Protein AF-A0A6D2G902-F1 (afdb_monomer_lite)

InterPro domains:
  IPR020489 Uncharacterised protein family YejG [NF008811] (1-73)
  IPR020489 Uncharacterised protein family YejG [PF13989] (1-68)

Secondary structure (DSSP, 8-state):
-EEE--SS-THHHHHHHHHHHHHHHTTT--EEEEEETTEEEEEE-STTHHHHHHHHHHTT----EESS-----

pLDDT: mean 75.18, std 13.13, range [41.0, 89.19]

Foldseek 3Di:
DKFFQPDDWDPVQVVVQVVLCVQCVVVVWHKDWDDDPNTIMIDTDPVCVVVSQVSCVVVVRPGGDDPDPPPPD

Radius of gyration: 11.3 Å; chains: 1; bounding box: 35×21×27 Å

Sequence (73 aa):
MALKLLSPAGDSAWSVMHKLSQALSDIEVPCSVLECEGEPCLFVNRQDEFAATCRLKNFGVAIAEPFSNYNPF

Organism: NCBI:txid59202

Structure (mmCIF, N/CA/C/O backbone):
data_AF-A0A6D2G902-F1
#
_entry.id   AF-A0A6D2G902-F1
#
loop_
_atom_site.group_PDB
_atom_site.id
_atom_site.type_symbol
_atom_site.label_atom_id
_atom_site.label_alt_id
_atom_site.label_comp_id
_atom_site.label_asym_id
_atom_site.label_entity_id
_atom_site.label_seq_id
_atom_site.pdbx_PDB_ins_code
_atom_site.Cartn_x
_atom_site.Cartn_y
_atom_site.Cartn_z
_atom_site.occupancy
_atom_site.B_iso_or_equiv
_atom_site.auth_seq_id
_atom_site.auth_comp_id
_atom_site.auth_asym_id
_atom_site.auth_atom_id
_atom_site.pdbx_PDB_model_num
ATOM 1 N N . MET A 1 1 ? 6.743 -3.401 4.997 1.00 73.06 1 MET A N 1
ATOM 2 C CA . MET A 1 1 ? 6.791 -1.992 5.432 1.00 73.06 1 MET A CA 1
ATOM 3 C C . MET A 1 1 ? 5.362 -1.509 5.595 1.00 73.06 1 MET A C 1
ATOM 5 O O . MET A 1 1 ? 4.534 -1.866 4.766 1.00 73.06 1 MET A O 1
ATOM 9 N N . ALA A 1 2 ? 5.071 -0.766 6.661 1.00 75.50 2 ALA A N 1
ATOM 10 C CA . ALA A 1 2 ? 3.778 -0.114 6.847 1.00 75.50 2 ALA A CA 1
ATOM 11 C C . ALA A 1 2 ? 3.919 1.377 6.535 1.00 75.50 2 ALA A C 1
ATOM 13 O O . ALA A 1 2 ? 4.910 1.988 6.932 1.00 75.50 2 ALA A O 1
ATOM 14 N N . LEU A 1 3 ? 2.948 1.935 5.827 1.00 76.56 3 LEU A N 1
ATOM 15 C CA . LEU A 1 3 ? 2.931 3.286 5.286 1.00 76.56 3 LEU A CA 1
ATOM 16 C C . LEU A 1 3 ? 1.684 4.003 5.809 1.00 76.56 3 LEU A C 1
ATOM 18 O O . LEU A 1 3 ? 0.569 3.490 5.664 1.00 76.56 3 LEU A O 1
ATOM 22 N N . LYS A 1 4 ? 1.874 5.179 6.416 1.00 76.88 4 LYS A N 1
ATOM 23 C CA . LYS A 1 4 ? 0.779 6.027 6.911 1.00 76.88 4 LYS A CA 1
ATOM 24 C C . LYS A 1 4 ? 0.574 7.216 5.992 1.00 76.88 4 LYS A C 1
ATOM 26 O O . LYS A 1 4 ? 1.549 7.830 5.583 1.00 76.88 4 LYS A O 1
ATOM 31 N N . LEU A 1 5 ? -0.670 7.590 5.713 1.00 72.50 5 LEU A N 1
ATOM 32 C CA . LEU A 1 5 ? -0.953 8.859 5.042 1.00 72.50 5 LEU A CA 1
ATOM 33 C C . LEU A 1 5 ? -0.600 10.034 5.964 1.00 72.50 5 LEU A C 1
ATOM 35 O O . LEU A 1 5 ? -1.134 10.119 7.064 1.00 72.50 5 LEU A O 1
ATOM 39 N N . LEU A 1 6 ? 0.252 10.960 5.509 1.00 68.94 6 LEU A N 1
ATOM 40 C CA . LEU A 1 6 ? 0.457 12.235 6.213 1.00 68.94 6 LEU A CA 1
ATOM 41 C C . LEU A 1 6 ? -0.667 13.235 5.916 1.00 68.94 6 LEU A C 1
ATOM 43 O O . LEU A 1 6 ? -0.949 14.112 6.727 1.00 68.94 6 LEU A O 1
ATOM 47 N N . SER A 1 7 ? -1.295 13.134 4.739 1.00 63.88 7 SER A N 1
ATOM 48 C CA . SER A 1 7 ? -2.429 13.970 4.347 1.00 63.88 7 SER A CA 1
ATOM 49 C C . SER A 1 7 ? -3.108 13.425 3.081 1.00 63.88 7 SER A C 1
ATOM 51 O O . SER A 1 7 ? -2.401 12.962 2.177 1.00 63.88 7 SER A O 1
ATOM 53 N N . PRO A 1 8 ? -4.446 13.509 2.955 1.00 60.41 8 PRO A N 1
ATOM 54 C CA . PRO A 1 8 ? -5.409 14.026 3.935 1.00 60.41 8 PRO A CA 1
ATOM 55 C C . PRO A 1 8 ? -5.818 12.978 4.988 1.00 60.41 8 PRO A C 1
ATOM 57 O O . PRO A 1 8 ? -5.817 11.781 4.715 1.00 60.41 8 PRO A O 1
ATOM 60 N N . ALA A 1 9 ? -6.166 13.441 6.194 1.00 61.88 9 ALA A N 1
ATOM 61 C CA . ALA A 1 9 ? -6.617 12.604 7.311 1.00 61.88 9 ALA A CA 1
ATOM 62 C C . ALA A 1 9 ? -8.149 12.393 7.307 1.00 61.88 9 ALA A C 1
ATOM 64 O O . ALA A 1 9 ? -8.900 13.164 6.699 1.00 61.88 9 ALA A O 1
ATOM 65 N N . GLY A 1 10 ? -8.626 11.357 8.006 1.00 67.25 10 GLY A N 1
ATOM 66 C CA . GLY A 1 10 ? -10.057 11.072 8.201 1.00 67.25 10 GLY A CA 1
ATOM 67 C C . GLY A 1 10 ? -10.712 10.270 7.068 1.00 67.25 10 GLY A C 1
ATOM 68 O O . GLY A 1 10 ? -10.083 9.410 6.462 1.00 67.25 10 GLY A O 1
ATOM 69 N N . ASP A 1 11 ? -11.985 10.541 6.762 1.00 68.25 11 ASP A N 1
ATOM 70 C CA . ASP A 1 11 ? -12.800 9.769 5.796 1.00 68.25 11 ASP A CA 1
ATOM 71 C C . ASP A 1 11 ? -12.174 9.716 4.385 1.00 68.25 11 ASP A C 1
ATOM 73 O O . ASP A 1 11 ? -12.167 8.698 3.689 1.00 68.25 11 ASP A O 1
ATOM 77 N N . SER A 1 12 ? -11.527 10.818 3.993 1.00 77.50 12 SER A N 1
ATOM 78 C CA . SER A 1 12 ? -10.783 10.912 2.735 1.00 77.50 12 SER A CA 1
ATOM 79 C C . SER A 1 12 ? -9.535 10.020 2.696 1.00 77.50 12 SER A C 1
ATOM 81 O O . SER A 1 12 ? -9.150 9.572 1.614 1.00 77.50 12 SER A O 1
ATOM 83 N N . ALA A 1 13 ? -8.948 9.693 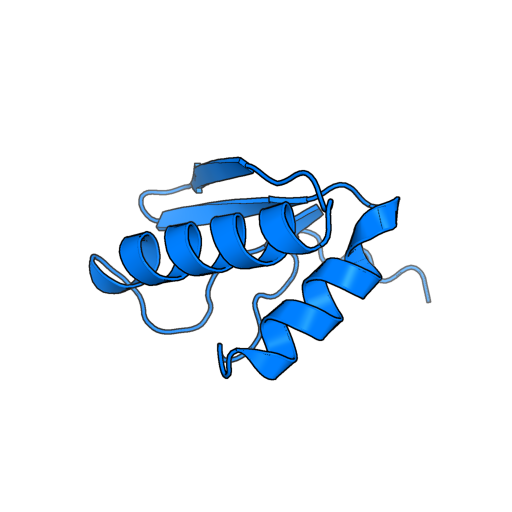3.853 1.00 79.19 13 ALA A N 1
ATOM 84 C CA . ALA A 1 13 ? -7.762 8.851 3.953 1.00 79.19 13 ALA A CA 1
ATOM 85 C C . ALA A 1 13 ? -8.061 7.418 3.500 1.00 79.19 13 ALA A C 1
ATOM 87 O O . ALA A 1 13 ? -7.278 6.836 2.756 1.00 79.19 13 ALA A O 1
ATOM 88 N N . TRP A 1 14 ? -9.221 6.865 3.865 1.00 83.94 14 TRP A N 1
ATOM 89 C CA . TRP A 1 14 ? -9.631 5.522 3.440 1.00 83.94 14 TRP A CA 1
ATOM 90 C C . TRP A 1 14 ? -9.839 5.445 1.931 1.00 83.94 14 TRP A C 1
ATOM 92 O O . TRP A 1 14 ? -9.343 4.527 1.274 1.00 83.94 14 TRP A O 1
ATOM 102 N N . SER A 1 15 ? -10.514 6.447 1.360 1.00 84.31 15 SER A N 1
ATOM 103 C CA . SER A 1 15 ? -10.719 6.529 -0.090 1.00 84.31 15 SER A CA 1
ATOM 104 C C . SER A 1 15 ? -9.390 6.617 -0.845 1.00 84.31 15 SER A C 1
ATOM 106 O O . SER A 1 15 ? -9.197 5.935 -1.855 1.00 84.31 15 SER A O 1
ATOM 108 N N . VAL A 1 16 ? -8.451 7.425 -0.344 1.00 82.81 16 VAL A N 1
ATOM 109 C CA . VAL A 1 16 ? -7.099 7.521 -0.905 1.00 82.81 16 VAL A CA 1
ATOM 110 C C . VAL A 1 16 ? -6.361 6.192 -0.745 1.00 82.81 16 VAL A C 1
ATOM 112 O O . VAL A 1 16 ? -5.793 5.706 -1.717 1.00 82.81 16 VAL A O 1
ATOM 115 N N . MET A 1 17 ? -6.423 5.549 0.420 1.00 84.88 17 MET A N 1
ATOM 116 C CA . MET A 1 17 ? -5.694 4.309 0.679 1.00 84.88 17 MET A CA 1
ATOM 117 C C . MET A 1 17 ? -6.157 3.150 -0.204 1.00 84.88 17 MET A C 1
ATOM 119 O O . MET A 1 17 ? -5.329 2.411 -0.738 1.00 84.88 17 MET A O 1
ATOM 123 N N . HIS A 1 18 ? -7.464 3.026 -0.435 1.00 86.00 18 HIS A N 1
ATOM 124 C CA . HIS A 1 18 ? -7.994 2.049 -1.384 1.00 86.00 18 HIS A CA 1
ATOM 125 C C . HIS A 1 18 ? -7.538 2.335 -2.817 1.00 86.00 18 HIS A C 1
ATOM 127 O O . HIS A 1 18 ? -7.124 1.408 -3.510 1.00 86.00 18 HIS A O 1
ATOM 133 N N . LYS A 1 19 ? -7.528 3.603 -3.252 1.00 86.38 19 LYS A N 1
ATOM 134 C CA . LYS A 1 19 ? -6.993 3.978 -4.574 1.00 86.38 19 LYS A CA 1
ATOM 135 C C . LYS A 1 19 ? -5.512 3.634 -4.709 1.00 86.38 19 LYS A C 1
ATOM 137 O O . LYS A 1 19 ? -5.105 3.116 -5.745 1.00 86.38 19 LYS A O 1
ATOM 142 N N . LEU A 1 20 ? -4.718 3.884 -3.668 1.00 84.75 20 LEU A N 1
ATOM 143 C CA . LEU A 1 20 ? -3.303 3.515 -3.644 1.00 84.75 20 LEU A CA 1
ATOM 144 C C . LEU A 1 20 ? -3.132 1.998 -3.705 1.00 84.75 20 LEU A C 1
ATOM 146 O O . LEU A 1 20 ? -2.327 1.512 -4.490 1.00 84.75 20 LEU A O 1
ATOM 150 N N . SER A 1 21 ? -3.927 1.248 -2.942 1.00 87.56 21 SER A N 1
ATOM 151 C CA . SER A 1 21 ? -3.898 -0.213 -2.979 1.00 87.56 21 SER A CA 1
ATOM 152 C C . SER A 1 21 ? -4.224 -0.759 -4.370 1.00 87.56 21 SER A C 1
ATOM 154 O O . SER A 1 21 ? -3.508 -1.624 -4.872 1.00 87.56 21 SER A O 1
ATOM 156 N N . GLN A 1 22 ? -5.229 -0.198 -5.047 1.00 88.06 22 GLN A N 1
ATOM 157 C CA . GLN A 1 22 ? -5.533 -0.562 -6.431 1.00 88.06 22 GLN A CA 1
ATOM 158 C C . GLN A 1 22 ? -4.392 -0.203 -7.388 1.00 88.06 22 GLN A C 1
ATOM 160 O O . GLN A 1 22 ? -4.019 -1.023 -8.219 1.00 88.06 22 GLN A O 1
ATOM 165 N N . ALA A 1 23 ? -3.798 0.983 -7.250 1.00 86.50 23 ALA A N 1
ATOM 166 C CA . ALA A 1 23 ? -2.684 1.417 -8.091 1.00 86.50 23 ALA A CA 1
ATOM 167 C C . ALA A 1 23 ? -1.412 0.575 -7.906 1.00 86.50 23 ALA A C 1
ATOM 169 O O . ALA A 1 23 ? -0.605 0.489 -8.830 1.00 86.50 23 ALA A O 1
ATOM 170 N N . LEU A 1 24 ? -1.218 -0.006 -6.721 1.00 87.06 24 LEU A N 1
ATOM 171 C CA . LEU A 1 24 ? -0.141 -0.953 -6.439 1.00 87.06 24 LEU A CA 1
ATOM 172 C C . LEU A 1 24 ? -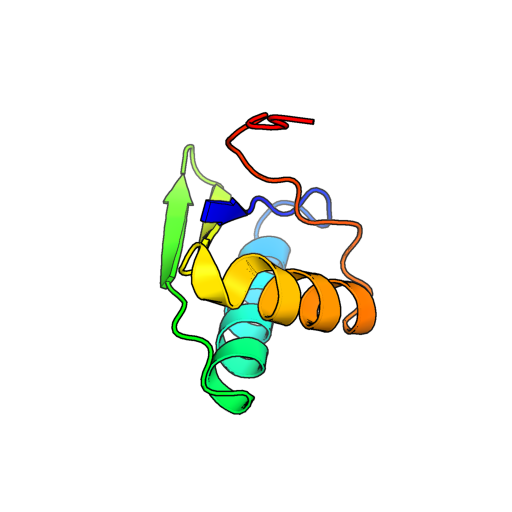0.466 -2.345 -6.977 1.00 87.06 24 LEU A C 1
ATOM 174 O O . LEU A 1 24 ? 0.384 -2.965 -7.604 1.00 87.06 24 LEU A O 1
ATOM 178 N N . SER A 1 25 ? -1.709 -2.799 -6.819 1.00 88.12 25 SER A N 1
ATOM 179 C CA . SER A 1 25 ? -2.154 -4.066 -7.401 1.00 88.12 25 SER A CA 1
ATOM 180 C C . SER A 1 25 ? -2.067 -4.071 -8.932 1.00 88.12 25 SER A C 1
ATOM 182 O O . SER A 1 25 ? -1.820 -5.124 -9.510 1.00 88.12 25 SER A O 1
ATOM 184 N N . ASP A 1 26 ? -2.248 -2.916 -9.578 1.00 89.19 26 ASP A N 1
ATOM 185 C CA . ASP A 1 26 ? -2.112 -2.724 -11.032 1.00 89.19 26 ASP A CA 1
ATOM 186 C C . ASP A 1 26 ? -0.677 -2.960 -11.535 1.00 89.19 26 ASP A C 1
ATOM 188 O O . ASP A 1 26 ? -0.476 -3.431 -12.648 1.00 89.19 26 ASP A O 1
ATOM 192 N N . ILE A 1 27 ? 0.324 -2.693 -10.689 1.00 86.75 27 ILE A N 1
ATOM 193 C CA . ILE A 1 27 ? 1.747 -2.930 -10.981 1.00 86.75 27 ILE A CA 1
ATOM 194 C C . ILE A 1 27 ? 2.270 -4.217 -10.326 1.00 86.75 27 ILE A C 1
ATOM 196 O O . ILE A 1 27 ? 3.468 -4.336 -10.087 1.00 86.75 27 ILE A O 1
ATOM 200 N N . GLU A 1 28 ? 1.371 -5.150 -9.993 1.00 88.12 28 GLU A N 1
ATOM 201 C CA . GLU A 1 28 ? 1.682 -6.436 -9.350 1.00 88.12 28 GLU A CA 1
ATOM 202 C C . GLU A 1 28 ? 2.380 -6.311 -7.985 1.00 88.12 28 GLU A C 1
ATOM 204 O O . GLU A 1 28 ? 3.016 -7.251 -7.512 1.00 88.12 28 GLU A O 1
ATOM 209 N N . VAL A 1 29 ? 2.224 -5.170 -7.308 1.00 87.62 29 VAL A N 1
ATOM 210 C CA . VAL A 1 29 ? 2.746 -4.956 -5.957 1.00 87.62 29 VAL A CA 1
ATOM 211 C C . VAL A 1 29 ? 1.675 -5.360 -4.937 1.00 87.62 29 VAL A C 1
ATOM 213 O O . VAL A 1 29 ? 0.691 -4.632 -4.749 1.00 87.62 29 VAL A O 1
ATOM 216 N N . PRO A 1 30 ? 1.838 -6.501 -4.240 1.00 86.31 30 PRO A N 1
ATOM 217 C CA . PRO A 1 30 ? 0.882 -6.936 -3.236 1.00 86.31 30 PRO A CA 1
ATOM 218 C C . PRO A 1 30 ? 0.893 -5.968 -2.053 1.00 86.31 30 PRO A C 1
ATOM 220 O O . PRO A 1 30 ? 1.936 -5.673 -1.460 1.00 86.31 30 PRO A O 1
ATOM 223 N N . CYS A 1 31 ? -0.292 -5.486 -1.692 1.00 87.75 31 CYS A N 1
ATOM 224 C CA . CYS A 1 31 ? -0.470 -4.564 -0.584 1.00 87.75 31 CYS A CA 1
ATOM 225 C C . CYS A 1 31 ? -1.736 -4.877 0.216 1.00 87.75 31 CYS A C 1
ATOM 227 O O . CYS A 1 31 ? -2.645 -5.562 -0.255 1.00 87.75 31 CYS A O 1
ATOM 229 N N . SER A 1 32 ? -1.797 -4.404 1.456 1.00 88.19 32 SER A N 1
ATOM 230 C CA . SER A 1 32 ? -2.947 -4.609 2.339 1.00 88.19 32 SER A CA 1
ATOM 231 C C . SER A 1 32 ? -3.245 -3.344 3.122 1.00 88.19 32 SER A C 1
ATOM 233 O O . SER A 1 32 ? -2.339 -2.746 3.696 1.00 88.19 32 SER A O 1
ATOM 235 N N . VAL A 1 33 ? -4.511 -2.935 3.145 1.00 86.88 33 VAL A N 1
ATOM 236 C CA . VAL A 1 33 ? -4.971 -1.782 3.923 1.00 86.88 33 VAL A CA 1
ATOM 237 C C . VAL A 1 33 ? -5.570 -2.286 5.230 1.00 86.88 33 VAL A C 1
ATOM 239 O O . VAL A 1 33 ? -6.460 -3.132 5.212 1.00 86.88 33 VAL A O 1
ATOM 242 N N . LEU A 1 34 ? -5.068 -1.783 6.352 1.00 86.12 34 LEU A N 1
ATOM 243 C CA . LEU A 1 34 ? -5.502 -2.135 7.702 1.00 86.12 34 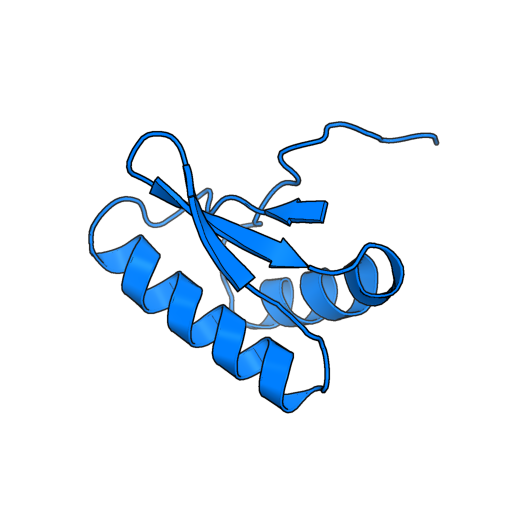LEU A CA 1
ATOM 244 C C . LEU A 1 34 ? -5.715 -0.861 8.518 1.00 86.12 34 LEU A C 1
ATOM 246 O O . LEU A 1 34 ? -5.042 0.138 8.292 1.00 86.12 34 LEU A O 1
ATOM 250 N N . GLU A 1 35 ? -6.622 -0.898 9.486 1.00 85.62 35 GLU A N 1
ATOM 251 C CA . GLU A 1 35 ? -6.801 0.199 10.436 1.00 85.62 35 GLU A CA 1
ATOM 252 C C . GLU A 1 35 ? -5.734 0.127 11.540 1.00 85.62 35 GLU A C 1
ATOM 254 O O . GLU A 1 35 ? -5.536 -0.922 12.156 1.00 85.62 35 GLU A O 1
ATOM 259 N N . CYS A 1 36 ? -5.043 1.235 11.798 1.00 76.38 36 CYS A N 1
ATOM 260 C CA . CYS A 1 36 ? -4.084 1.388 12.886 1.00 76.38 36 CYS A CA 1
ATOM 261 C C . CYS A 1 36 ? -4.417 2.671 13.651 1.00 76.38 36 CYS A C 1
ATOM 263 O O . CYS A 1 36 ? -4.416 3.755 13.074 1.00 76.38 36 CYS A O 1
ATOM 265 N N . GLU A 1 37 ? -4.745 2.538 14.938 1.00 78.19 37 GLU A N 1
ATOM 266 C CA . GLU A 1 37 ? -5.121 3.665 15.810 1.00 78.19 37 GLU A CA 1
ATOM 267 C C . GLU A 1 37 ? -6.293 4.517 15.266 1.00 78.19 37 GLU A C 1
ATOM 269 O O . GLU A 1 37 ? -6.373 5.714 15.520 1.00 78.19 37 GLU A O 1
ATOM 274 N N . GLY A 1 38 ? -7.220 3.896 14.521 1.00 78.69 38 GLY A N 1
ATOM 275 C CA . GLY A 1 38 ? -8.362 4.578 13.892 1.00 78.69 38 GLY A CA 1
ATOM 276 C C . GLY A 1 38 ? -8.052 5.229 12.538 1.00 78.69 38 GLY A C 1
ATOM 277 O O . GLY A 1 38 ? -8.913 5.898 11.968 1.00 78.69 38 GLY A O 1
ATOM 278 N N . GLU A 1 39 ? -6.847 5.027 11.999 1.00 79.31 39 GLU A N 1
ATOM 279 C CA . GLU A 1 39 ? -6.416 5.559 10.704 1.00 79.31 39 GLU A CA 1
ATOM 280 C C . GLU A 1 39 ? -6.019 4.435 9.730 1.00 79.31 39 GLU A C 1
ATOM 282 O O . GLU A 1 39 ? -5.430 3.430 10.135 1.00 79.31 39 GLU A O 1
ATOM 287 N N . PRO A 1 40 ? -6.295 4.571 8.421 1.00 83.19 40 PRO A N 1
ATOM 288 C CA . PRO A 1 40 ? -5.903 3.565 7.444 1.00 83.19 40 PRO A CA 1
ATOM 289 C C . PRO A 1 40 ? -4.384 3.547 7.253 1.00 83.19 40 PRO A C 1
ATOM 291 O O . PRO A 1 40 ? -3.740 4.583 7.081 1.00 83.19 40 PRO A O 1
ATOM 294 N N . CYS A 1 41 ? -3.822 2.345 7.218 1.00 83.38 41 CYS A N 1
ATOM 295 C CA . CYS A 1 41 ? -2.400 2.067 7.063 1.00 83.38 41 CYS A CA 1
ATOM 296 C C . CYS A 1 41 ? -2.191 1.036 5.956 1.00 83.38 41 CYS A C 1
ATOM 298 O O . CYS A 1 41 ? -2.884 0.020 5.893 1.00 83.38 41 CYS A O 1
ATOM 300 N N . LEU A 1 42 ? -1.231 1.295 5.074 1.00 85.00 42 LEU A N 1
ATOM 301 C CA . LEU A 1 42 ? -0.936 0.442 3.930 1.00 85.00 42 LEU A CA 1
ATOM 302 C C . LEU A 1 42 ? 0.312 -0.384 4.197 1.00 85.00 42 LEU A C 1
ATOM 304 O O . LEU A 1 42 ? 1.383 0.144 4.474 1.00 85.00 42 LEU A O 1
ATOM 308 N N . PHE A 1 43 ? 0.188 -1.690 4.059 1.00 85.94 43 PHE A N 1
ATOM 309 C CA . PHE A 1 43 ? 1.271 -2.638 4.225 1.00 85.94 43 PHE A CA 1
ATOM 310 C C . PHE A 1 43 ? 1.710 -3.129 2.856 1.00 85.94 43 PHE A C 1
ATOM 312 O O . PHE A 1 43 ? 0.891 -3.595 2.070 1.00 85.94 43 PHE A O 1
ATOM 319 N N . VAL A 1 44 ? 3.005 -3.029 2.582 1.00 85.50 44 VAL A N 1
ATOM 320 C CA . VAL A 1 44 ? 3.643 -3.515 1.353 1.00 85.50 44 VAL A CA 1
ATOM 321 C C . VAL A 1 44 ? 4.822 -4.413 1.699 1.00 85.50 44 VAL A C 1
ATOM 323 O O . VAL A 1 44 ? 5.431 -4.286 2.772 1.00 85.50 44 VAL A O 1
ATOM 326 N N . ASN A 1 45 ? 5.172 -5.326 0.798 1.00 84.19 45 ASN A N 1
ATOM 327 C CA . ASN A 1 45 ? 6.387 -6.118 0.949 1.00 84.19 45 ASN A CA 1
ATOM 328 C C . ASN A 1 45 ? 7.629 -5.223 0.900 1.00 84.19 45 ASN A C 1
ATOM 330 O O . ASN A 1 45 ? 7.671 -4.224 0.191 1.00 84.19 45 ASN A O 1
ATOM 334 N N . ARG A 1 46 ? 8.666 -5.583 1.668 1.00 79.00 46 ARG A N 1
ATOM 335 C CA . ARG A 1 46 ? 9.918 -4.804 1.712 1.00 79.00 46 ARG A CA 1
ATOM 336 C C . ARG A 1 46 ? 10.636 -4.789 0.358 1.00 79.00 46 ARG A C 1
ATOM 338 O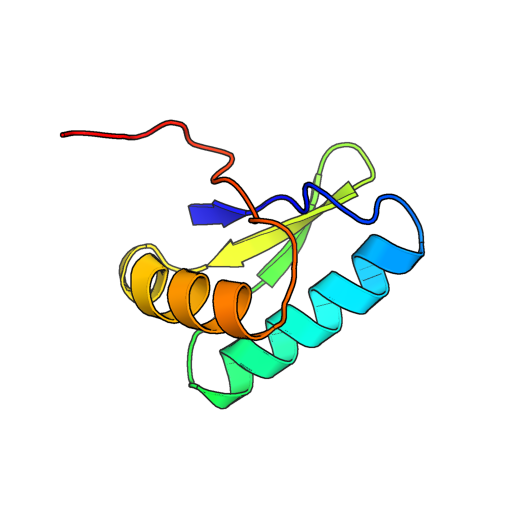 O . ARG A 1 46 ? 11.306 -3.821 0.036 1.00 79.00 46 ARG A O 1
ATOM 345 N N . GLN A 1 47 ? 10.490 -5.855 -0.424 1.00 81.62 47 GLN A N 1
ATOM 346 C CA . GLN A 1 47 ? 11.074 -5.954 -1.764 1.00 81.62 47 GLN A CA 1
ATOM 347 C C . GLN A 1 47 ? 10.428 -4.952 -2.733 1.00 81.62 47 GLN A C 1
ATOM 349 O O . GLN A 1 47 ? 11.113 -4.358 -3.557 1.00 81.62 47 GLN A O 1
ATOM 354 N N . ASP A 1 48 ? 9.133 -4.692 -2.553 1.00 83.62 48 ASP A N 1
ATOM 355 C CA . ASP A 1 48 ? 8.339 -3.787 -3.382 1.00 83.62 48 ASP A CA 1
ATOM 356 C C . ASP A 1 48 ? 8.279 -2.357 -2.835 1.00 83.62 48 ASP A C 1
ATOM 358 O O . ASP A 1 48 ? 7.609 -1.499 -3.406 1.00 83.62 48 ASP A O 1
ATOM 362 N N . GLU A 1 49 ? 8.989 -2.069 -1.742 1.00 80.19 49 GLU A N 1
ATOM 363 C CA . GLU A 1 49 ? 9.025 -0.754 -1.095 1.00 80.19 49 GLU A CA 1
ATOM 364 C C . GLU A 1 49 ? 9.366 0.360 -2.088 1.00 80.19 49 GLU A C 1
ATOM 366 O O . GLU A 1 49 ? 8.737 1.421 -2.091 1.00 80.19 49 GLU A O 1
ATOM 371 N N . PHE A 1 50 ? 10.342 0.111 -2.959 1.00 79.38 50 PHE A N 1
ATOM 372 C CA . PHE A 1 50 ? 10.809 1.100 -3.922 1.00 79.38 50 PHE A CA 1
ATOM 373 C C . PHE A 1 50 ? 9.770 1.356 -5.021 1.00 79.38 50 PHE A C 1
ATOM 375 O O . PHE A 1 50 ? 9.489 2.510 -5.356 1.00 79.38 50 PHE A O 1
ATOM 382 N N . ALA A 1 51 ? 9.153 0.288 -5.538 1.00 83.56 51 ALA A N 1
ATOM 383 C CA . ALA A 1 51 ? 8.086 0.366 -6.533 1.00 83.56 51 ALA A CA 1
ATOM 384 C C . ALA A 1 51 ? 6.848 1.062 -5.953 1.00 83.56 51 ALA A C 1
ATOM 386 O O . ALA A 1 51 ? 6.301 1.980 -6.572 1.00 83.56 51 ALA A O 1
ATOM 387 N N . ALA A 1 52 ? 6.478 0.702 -4.722 1.00 82.38 52 ALA A N 1
ATOM 388 C CA . ALA A 1 52 ? 5.383 1.323 -4.004 1.00 82.38 52 ALA A CA 1
ATOM 389 C C . ALA A 1 52 ? 5.644 2.811 -3.782 1.00 82.38 52 ALA A C 1
ATOM 391 O O . ALA A 1 52 ? 4.859 3.644 -4.222 1.00 82.38 52 ALA A O 1
ATOM 392 N N . THR A 1 53 ? 6.788 3.174 -3.204 1.00 78.12 53 THR A N 1
ATOM 393 C CA . THR A 1 53 ? 7.153 4.574 -2.942 1.00 78.12 53 THR A CA 1
ATOM 394 C C . THR A 1 53 ? 7.189 5.409 -4.224 1.00 78.12 53 THR A C 1
ATOM 396 O O . THR A 1 53 ? 6.690 6.536 -4.249 1.00 78.12 53 THR A O 1
ATOM 399 N N . CYS A 1 54 ? 7.735 4.861 -5.313 1.00 80.00 54 CYS A N 1
ATOM 400 C CA . CYS A 1 54 ? 7.762 5.525 -6.616 1.00 80.00 54 CYS A CA 1
ATOM 401 C C . CYS A 1 54 ? 6.345 5.779 -7.162 1.00 80.00 54 CYS A C 1
ATOM 403 O O . CYS A 1 54 ? 6.042 6.873 -7.656 1.00 80.00 54 CYS A O 1
ATOM 405 N N . ARG A 1 55 ? 5.445 4.797 -7.037 1.00 81.81 55 ARG A N 1
ATOM 406 C CA . ARG A 1 55 ? 4.053 4.930 -7.481 1.00 81.81 55 ARG A CA 1
ATOM 407 C C . ARG A 1 55 ? 3.273 5.915 -6.614 1.00 81.81 55 ARG A C 1
ATOM 409 O O . ARG A 1 55 ? 2.572 6.766 -7.155 1.00 81.81 55 ARG A O 1
ATOM 416 N N . LEU A 1 56 ? 3.458 5.859 -5.298 1.00 78.06 56 LEU A N 1
ATOM 417 C CA . LEU A 1 56 ? 2.827 6.757 -4.328 1.00 78.06 56 LEU A CA 1
ATOM 418 C C . LEU A 1 56 ? 3.209 8.224 -4.577 1.00 78.06 56 LEU A C 1
ATOM 420 O O . LEU A 1 56 ? 2.331 9.086 -4.585 1.00 78.06 56 LEU A O 1
ATOM 424 N N . LYS A 1 57 ? 4.489 8.501 -4.872 1.00 75.88 57 LYS A N 1
ATOM 425 C CA . LYS A 1 57 ? 4.959 9.850 -5.242 1.00 75.88 57 LYS A CA 1
ATOM 426 C C . LYS A 1 57 ? 4.282 10.382 -6.507 1.00 75.88 57 LYS A C 1
ATOM 428 O O . LYS A 1 57 ? 3.930 11.556 -6.556 1.00 75.88 57 LYS A O 1
ATOM 433 N N . ASN A 1 58 ? 4.058 9.528 -7.508 1.00 72.81 58 ASN A N 1
ATOM 434 C CA . ASN A 1 58 ? 3.359 9.918 -8.738 1.00 72.81 58 ASN A CA 1
ATOM 435 C C . ASN A 1 58 ? 1.872 10.234 -8.520 1.00 72.81 58 ASN A C 1
ATOM 437 O O . ASN A 1 58 ? 1.302 11.018 -9.272 1.00 72.81 58 ASN A O 1
ATOM 441 N N . PHE A 1 59 ? 1.241 9.657 -7.495 1.00 70.94 59 PHE A N 1
ATOM 442 C CA . PHE A 1 59 ? -0.168 9.905 -7.181 1.00 70.94 59 PHE A CA 1
ATOM 443 C C . PHE A 1 59 ? -0.423 11.239 -6.458 1.00 70.94 59 PHE A C 1
ATOM 445 O O . PHE A 1 59 ? -1.576 11.568 -6.186 1.00 70.94 59 PHE A O 1
ATOM 452 N N . GLY A 1 60 ? 0.621 12.021 -6.153 1.00 63.38 60 GLY A N 1
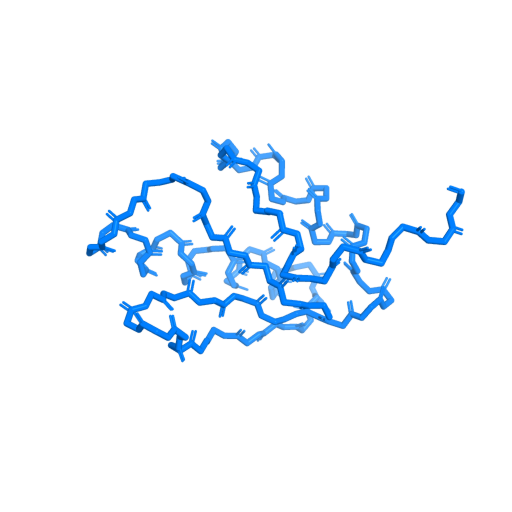ATOM 453 C CA . GLY A 1 60 ? 0.474 13.331 -5.508 1.00 63.38 60 GLY A CA 1
ATOM 454 C C . GLY A 1 60 ? 0.061 13.252 -4.038 1.00 63.38 60 GLY A C 1
ATOM 455 O O . GLY A 1 60 ? -0.335 14.255 -3.449 1.00 63.38 60 GLY A O 1
ATOM 456 N N . VAL A 1 61 ? 0.158 12.067 -3.433 1.00 64.19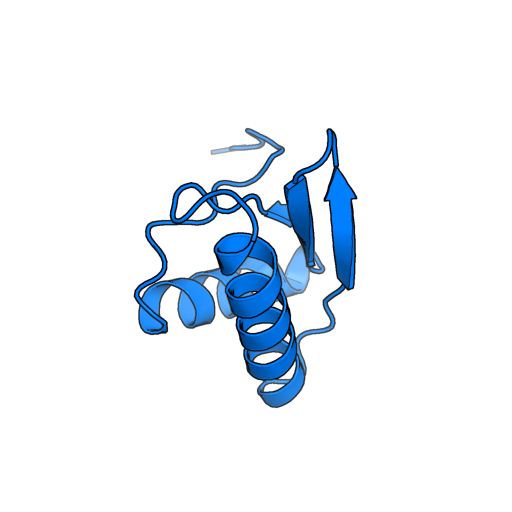 61 VAL A N 1
ATOM 457 C CA . VAL A 1 61 ? -0.026 11.898 -1.996 1.00 64.19 61 VAL A CA 1
ATOM 458 C C . VAL A 1 61 ? 1.218 12.458 -1.328 1.00 64.19 61 VAL A C 1
ATOM 460 O O . VAL A 1 61 ? 2.334 12.062 -1.676 1.00 64.19 61 VAL A O 1
ATOM 463 N N . ALA A 1 62 ? 1.036 13.407 -0.410 1.00 53.66 62 ALA A N 1
ATOM 464 C CA . ALA A 1 62 ? 2.121 14.004 0.352 1.00 53.66 62 ALA A CA 1
ATOM 465 C C . ALA A 1 62 ? 2.718 12.927 1.268 1.00 53.66 62 ALA A C 1
ATOM 467 O O . ALA A 1 62 ? 2.306 12.789 2.404 1.00 53.66 62 ALA A O 1
ATOM 468 N N . ILE A 1 63 ? 3.613 12.120 0.698 1.00 55.56 63 ILE A N 1
ATOM 469 C CA . ILE A 1 63 ? 4.560 11.197 1.320 1.00 55.56 63 ILE A CA 1
ATOM 470 C C . ILE A 1 63 ? 3.928 10.318 2.404 1.00 55.56 63 ILE A C 1
ATOM 472 O O . ILE A 1 63 ? 3.769 10.738 3.535 1.00 55.56 63 ILE A O 1
ATOM 476 N N . ALA A 1 64 ? 3.634 9.055 2.094 1.00 60.72 64 ALA A N 1
ATOM 477 C CA . ALA A 1 64 ? 3.414 8.099 3.167 1.00 60.72 64 ALA A CA 1
ATOM 478 C C . ALA A 1 64 ? 4.772 7.750 3.791 1.00 60.72 64 ALA A C 1
ATOM 480 O O . ALA A 1 64 ? 5.595 7.105 3.141 1.00 60.72 64 ALA A O 1
ATOM 481 N N . GLU A 1 65 ? 5.057 8.234 4.999 1.00 57.94 65 GLU A N 1
ATOM 482 C CA . GLU A 1 65 ? 6.278 7.841 5.702 1.00 57.94 65 GLU A CA 1
ATOM 483 C C . GLU A 1 65 ? 6.159 6.386 6.182 1.00 57.94 65 GLU A C 1
ATOM 485 O O . GLU A 1 65 ? 5.061 5.933 6.544 1.00 57.94 65 GLU A O 1
ATOM 490 N N . PRO A 1 66 ? 7.264 5.617 6.180 1.00 60.28 66 PRO A N 1
ATOM 491 C CA . PRO A 1 66 ? 7.282 4.346 6.878 1.00 60.28 66 PRO A CA 1
ATOM 492 C C . PRO A 1 66 ? 6.935 4.550 8.353 1.00 60.28 66 PRO A C 1
ATOM 494 O O . PRO A 1 66 ? 7.563 5.356 9.031 1.00 60.28 66 PRO A O 1
ATOM 497 N N . PHE A 1 67 ? 6.055 3.714 8.902 1.00 55.34 67 PHE A N 1
ATOM 498 C CA . PHE A 1 67 ? 5.920 3.572 10.360 1.00 55.34 67 PHE A CA 1
ATOM 499 C C . PHE A 1 67 ? 7.229 3.133 11.031 1.00 55.34 67 PHE A C 1
ATOM 501 O O . PHE A 1 67 ? 7.421 3.317 12.229 1.00 55.34 67 PHE A O 1
ATOM 508 N N . SER A 1 68 ? 8.129 2.500 10.277 1.00 48.41 68 SER A N 1
ATOM 509 C CA . SER A 1 68 ? 9.426 2.053 10.765 1.00 48.41 68 SER A CA 1
ATOM 510 C C . SER A 1 68 ? 10.505 3.008 10.275 1.00 48.41 68 SER A C 1
ATOM 512 O O . SER A 1 68 ? 10.915 2.925 9.122 1.00 48.41 68 SER A O 1
ATOM 514 N N . ASN A 1 69 ? 11.025 3.852 11.166 1.00 45.06 69 ASN A N 1
ATOM 515 C CA . ASN A 1 69 ? 12.245 4.641 10.963 1.00 45.06 69 ASN A CA 1
ATOM 516 C C . ASN A 1 69 ? 13.502 3.743 10.854 1.00 45.06 69 ASN A C 1
ATOM 518 O O . ASN A 1 69 ? 14.508 3.963 11.524 1.00 45.06 69 ASN A O 1
ATOM 522 N N . TYR A 1 70 ? 13.441 2.664 10.072 1.00 46.03 70 TYR A N 1
ATOM 523 C CA . TYR A 1 70 ? 14.583 1.813 9.783 1.00 46.03 70 TYR A CA 1
ATOM 524 C C . TYR A 1 70 ? 15.274 2.381 8.551 1.00 46.03 70 TYR A C 1
ATOM 526 O O . TYR A 1 70 ? 15.104 1.895 7.436 1.00 46.03 70 TYR A O 1
ATOM 534 N N . ASN A 1 71 ? 16.050 3.432 8.787 1.00 42.47 71 ASN A N 1
ATOM 535 C CA . ASN A 1 71 ? 17.120 3.850 7.901 1.00 42.47 71 ASN A CA 1
ATOM 536 C C . ASN A 1 71 ? 18.408 3.145 8.368 1.00 42.47 71 ASN A C 1
ATOM 538 O O . ASN A 1 71 ? 19.044 3.645 9.295 1.00 42.47 71 ASN A O 1
ATOM 542 N N . PRO A 1 72 ? 18.808 1.976 7.823 1.00 42.31 72 PRO A N 1
ATOM 543 C CA . PRO A 1 72 ? 20.159 1.475 8.003 1.00 42.31 72 PRO A CA 1
ATOM 544 C C . PRO A 1 72 ? 21.025 2.012 6.854 1.00 42.31 72 PRO A C 1
ATOM 546 O O . PRO A 1 72 ? 21.505 1.241 6.026 1.00 42.31 72 PRO A O 1
ATOM 549 N N . PHE A 1 73 ? 21.165 3.334 6.776 1.00 41.00 73 PHE A N 1
ATOM 550 C CA . PHE A 1 73 ? 22.211 3.992 5.996 1.00 41.00 73 PHE A CA 1
ATOM 551 C C . PHE A 1 73 ? 22.872 5.040 6.879 1.00 41.00 73 PHE A C 1
ATOM 553 O O . PHE A 1 73 ? 22.122 5.881 7.430 1.00 41.00 73 PHE A O 1
#